Protein AF-A0A9N9P5X0-F1 (afdb_monomer)

Secondary structure (DSSP, 8-state):
-EE---SSTTEEEEEEEEEPPHHHHHHTT--SB--TTSHHHHHHHHHTTTT-S-HHHHHTSBP--EEEEEEEEEETTEEEEEEEEETT---PPPPPP-

Nearest PDB structures (foldseek):
  3gxz-assembly1_B  TM=5.241E-01  e=2.992E+00  Nostoc ellipsosporum
  5xeu-assembly1_D  TM=4.853E-01  e=3.854E+00  Salmonella enterica subsp. enterica serovar Typhimurium

Foldseek 3Di:
DDDDDDPDPQKAPKDFAAKDDPVRCVVVVHFQFDDPPDPVLVVVCVVCVVPDVDSVVRRPHGHIDGQKIWIWGHDPPDDIDIDMDGVPDDDDDPDDDD

Organism: NCBI:txid94023

Structure (mmCIF, N/CA/C/O backbone):
data_AF-A0A9N9P5X0-F1
#
_entry.id   AF-A0A9N9P5X0-F1
#
loop_
_atom_site.group_PDB
_atom_site.id
_atom_site.type_symbol
_atom_site.label_atom_id
_atom_site.label_alt_id
_atom_site.label_comp_id
_atom_site.label_asym_id
_atom_site.label_entity_id
_atom_site.label_seq_id
_atom_site.pdbx_PDB_ins_code
_atom_site.Cartn_x
_atom_site.Cartn_y
_atom_site.Cartn_z
_atom_site.occupancy
_atom_site.B_iso_or_equiv
_atom_site.auth_seq_id
_atom_site.auth_comp_id
_atom_site.auth_asym_id
_atom_site.auth_atom_id
_atom_site.pdbx_PDB_model_num
ATOM 1 N N . ALA A 1 1 ? -8.381 8.476 -9.453 1.00 76.12 1 ALA A N 1
ATOM 2 C CA . ALA A 1 1 ? -7.191 7.658 -9.122 1.00 76.12 1 ALA A CA 1
ATOM 3 C C . ALA A 1 1 ? -6.274 8.515 -8.288 1.00 76.12 1 ALA A C 1
ATOM 5 O O . ALA A 1 1 ? -6.146 9.687 -8.624 1.00 76.12 1 ALA A O 1
ATOM 6 N N . ARG A 1 2 ? -5.684 7.984 -7.222 1.00 89.19 2 ARG A N 1
ATOM 7 C CA . ARG A 1 2 ? -4.754 8.761 -6.407 1.00 89.19 2 ARG A CA 1
ATOM 8 C C . ARG A 1 2 ? -3.331 8.509 -6.893 1.00 89.19 2 ARG A C 1
ATOM 10 O O . ARG A 1 2 ? -2.937 7.355 -7.009 1.00 89.19 2 ARG A O 1
ATOM 17 N N . LEU A 1 3 ? -2.600 9.580 -7.182 1.00 88.88 3 LEU A N 1
ATOM 18 C CA . LEU A 1 3 ? -1.179 9.522 -7.515 1.00 88.88 3 LEU A CA 1
ATOM 19 C C . LEU A 1 3 ? -0.343 9.516 -6.235 1.00 88.88 3 LEU A C 1
ATOM 21 O O . LEU A 1 3 ? -0.736 10.110 -5.224 1.00 88.88 3 LEU A O 1
ATOM 25 N N . THR A 1 4 ? 0.792 8.832 -6.279 1.00 89.31 4 THR A N 1
ATOM 26 C CA . THR A 1 4 ? 1.792 8.846 -5.211 1.00 89.31 4 THR A CA 1
ATOM 27 C C . THR A 1 4 ? 3.195 8.733 -5.806 1.00 89.31 4 THR A C 1
ATOM 29 O O . THR A 1 4 ? 3.338 8.559 -7.015 1.00 89.31 4 THR A O 1
ATOM 32 N N . VAL A 1 5 ? 4.215 8.894 -4.969 1.00 86.62 5 VAL A N 1
ATOM 33 C CA . VAL A 1 5 ? 5.625 8.935 -5.369 1.00 86.62 5 VAL A CA 1
ATOM 34 C C . VAL A 1 5 ? 6.396 7.849 -4.629 1.00 86.62 5 VAL A C 1
ATOM 36 O O . VAL A 1 5 ? 6.089 7.557 -3.473 1.00 86.62 5 VAL A O 1
ATOM 39 N N . CYS A 1 6 ? 7.380 7.257 -5.299 1.00 86.56 6 CYS A N 1
ATOM 40 C CA . CYS A 1 6 ? 8.367 6.378 -4.686 1.00 86.56 6 CYS A CA 1
ATOM 41 C C . CYS A 1 6 ? 9.673 7.151 -4.500 1.00 86.56 6 CYS A C 1
ATOM 43 O O . CYS A 1 6 ? 9.999 8.019 -5.309 1.00 86.56 6 CYS A O 1
ATOM 45 N N . HIS A 1 7 ? 10.421 6.829 -3.447 1.00 85.19 7 HIS A N 1
ATOM 46 C CA . HIS A 1 7 ? 11.783 7.336 -3.281 1.00 85.19 7 HIS A CA 1
ATOM 47 C C . HIS A 1 7 ? 12.783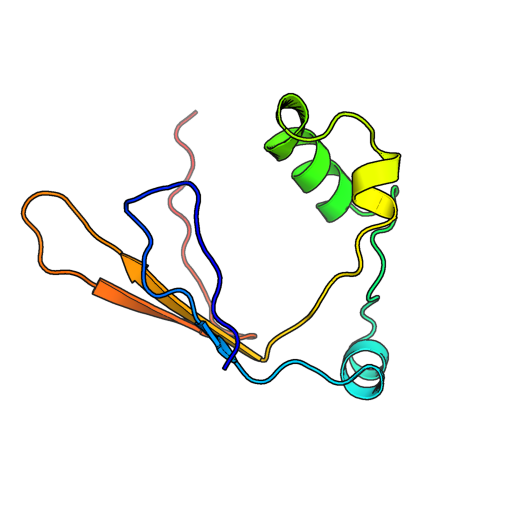 6.617 -4.197 1.00 85.19 7 HIS A C 1
ATOM 49 O O . HIS A 1 7 ? 13.822 7.182 -4.528 1.00 85.19 7 HIS A O 1
ATOM 55 N N . ASP A 1 8 ? 12.451 5.409 -4.656 1.00 88.62 8 ASP A N 1
ATOM 56 C CA . ASP A 1 8 ? 13.192 4.732 -5.712 1.00 88.62 8 ASP A CA 1
ATOM 57 C C . ASP A 1 8 ? 12.737 5.241 -7.089 1.00 88.62 8 ASP A C 1
ATOM 59 O O . ASP A 1 8 ? 11.595 5.040 -7.513 1.00 88.62 8 ASP A O 1
ATOM 63 N N . LYS A 1 9 ? 13.670 5.889 -7.793 1.00 89.75 9 LYS A N 1
ATOM 64 C CA . LYS A 1 9 ? 13.484 6.475 -9.129 1.00 89.75 9 LYS A CA 1
ATOM 65 C C . LYS A 1 9 ? 13.135 5.455 -10.216 1.00 89.75 9 LYS A C 1
ATOM 67 O O . LYS A 1 9 ? 12.657 5.854 -11.275 1.00 89.75 9 LYS A O 1
ATOM 72 N N . ASN A 1 10 ? 13.369 4.166 -9.975 1.00 94.69 10 ASN A N 1
ATOM 73 C CA . ASN A 1 10 ? 13.039 3.105 -10.920 1.00 94.69 10 ASN A CA 1
ATOM 74 C C . ASN A 1 10 ? 11.537 2.778 -10.929 1.00 94.69 10 ASN A C 1
ATOM 76 O O . ASN A 1 10 ? 11.080 2.060 -11.813 1.00 94.69 10 ASN A O 1
ATOM 80 N N . PHE A 1 11 ? 10.756 3.312 -9.984 1.00 94.75 11 PHE A N 1
ATOM 81 C CA . PHE A 1 11 ? 9.314 3.092 -9.893 1.00 94.75 11 PHE A CA 1
ATOM 82 C C . PHE A 1 11 ? 8.559 4.408 -10.088 1.00 94.75 11 PHE A C 1
ATOM 84 O O . PHE A 1 11 ? 8.551 5.278 -9.216 1.00 94.75 11 PHE A O 1
ATOM 91 N N . ILE A 1 12 ? 7.883 4.541 -11.230 1.00 95.12 12 ILE A N 1
ATOM 92 C CA . ILE A 1 12 ? 7.170 5.766 -11.619 1.00 95.12 12 ILE A CA 1
ATOM 93 C C . ILE A 1 12 ? 5.681 5.503 -11.879 1.00 95.12 12 ILE A C 1
ATOM 95 O O . ILE A 1 12 ? 5.206 4.367 -11.850 1.00 95.12 12 ILE A O 1
ATOM 99 N N . ASP A 1 13 ? 4.924 6.577 -12.122 1.00 94.88 13 ASP A N 1
ATOM 100 C CA . ASP A 1 13 ? 3.502 6.536 -12.497 1.00 94.88 13 ASP A CA 1
ATOM 101 C C . ASP A 1 13 ? 2.597 5.748 -11.539 1.00 94.88 13 ASP A C 1
ATOM 103 O O . ASP A 1 13 ? 1.589 5.154 -11.944 1.00 94.88 13 ASP A O 1
ATOM 107 N N . ILE A 1 14 ? 2.930 5.772 -10.247 1.00 96.12 14 ILE A N 1
ATOM 108 C CA . ILE A 1 14 ? 2.225 4.996 -9.233 1.00 96.12 14 ILE A CA 1
ATOM 109 C C . ILE A 1 14 ? 0.812 5.550 -9.034 1.00 96.12 14 ILE A C 1
ATOM 111 O O . ILE A 1 14 ? 0.601 6.689 -8.598 1.00 96.12 14 ILE A O 1
ATOM 115 N N . LYS A 1 15 ? -0.184 4.714 -9.329 1.00 96.12 15 LYS A N 1
ATOM 116 C CA . LYS A 1 15 ? -1.611 5.032 -9.229 1.00 96.12 15 LYS A CA 1
ATOM 117 C C . LYS A 1 15 ? -2.301 4.027 -8.319 1.00 96.12 15 LYS A C 1
ATOM 119 O O . LYS A 1 15 ? -2.349 2.834 -8.605 1.00 96.12 15 LYS A O 1
ATOM 124 N N . LEU A 1 16 ? -2.916 4.545 -7.263 1.00 95.19 16 LEU A N 1
ATOM 125 C CA . LEU A 1 16 ? -3.794 3.811 -6.357 1.00 95.19 16 LEU A CA 1
ATOM 126 C C . LEU A 1 16 ? -5.244 3.982 -6.821 1.00 95.19 16 LEU A C 1
ATOM 128 O O . LEU A 1 16 ? -5.707 5.105 -7.090 1.00 95.19 16 LEU A O 1
ATOM 132 N N . LYS A 1 17 ? -5.973 2.875 -6.951 1.00 94.31 17 LYS A N 1
ATOM 133 C CA . LYS A 1 17 ? -7.312 2.858 -7.552 1.00 94.31 17 LYS A CA 1
ATOM 134 C C . LYS A 1 17 ? -8.308 2.155 -6.643 1.00 94.31 17 LYS A C 1
ATOM 136 O O . LYS A 1 17 ? -7.961 1.224 -5.932 1.00 94.31 17 LYS A O 1
ATOM 141 N N . GLU A 1 18 ? -9.551 2.635 -6.686 1.00 94.44 18 GLU A N 1
ATOM 142 C CA . GLU A 1 18 ? -10.678 2.033 -5.962 1.00 94.44 18 GLU A CA 1
ATOM 143 C C . GLU A 1 18 ? -10.383 1.867 -4.467 1.00 94.44 18 GLU A C 1
ATOM 145 O O . GLU A 1 18 ? -10.267 0.759 -3.944 1.00 94.44 18 GLU A O 1
ATOM 150 N N . GLN A 1 19 ? -10.223 3.005 -3.784 1.00 95.31 19 GLN A N 1
ATOM 151 C CA . GLN A 1 19 ? -10.057 3.019 -2.335 1.00 95.31 19 GLN A CA 1
ATOM 152 C C . GLN A 1 19 ? -11.269 2.363 -1.669 1.00 95.31 19 GLN A C 1
ATOM 154 O O . GLN A 1 19 ? -12.415 2.660 -2.012 1.00 95.31 19 GLN A O 1
ATOM 159 N N . TRP A 1 20 ? -11.019 1.487 -0.703 1.00 95.50 20 TRP A N 1
ATOM 160 C CA . TRP A 1 20 ? -12.076 0.806 0.028 1.00 95.50 20 TRP A CA 1
ATOM 161 C C . TRP A 1 20 ? -12.784 1.767 0.981 1.00 95.50 20 TRP A C 1
ATOM 163 O O . TRP A 1 20 ? -12.162 2.624 1.616 1.00 95.50 20 TRP A O 1
ATOM 173 N N . SER A 1 21 ? -14.101 1.597 1.101 1.00 94.31 21 SER A N 1
ATOM 174 C CA . SER A 1 21 ? -14.890 2.264 2.132 1.00 94.31 21 SER A CA 1
ATOM 175 C C . SER A 1 21 ? -14.588 1.667 3.507 1.00 94.31 21 SER A C 1
ATOM 177 O O . SER A 1 21 ? -14.189 0.507 3.620 1.00 94.31 21 SER A O 1
ATOM 179 N N . ALA A 1 22 ? -14.835 2.436 4.571 1.00 92.38 22 ALA A N 1
ATOM 180 C CA . ALA A 1 22 ? -14.680 1.947 5.942 1.00 92.38 22 ALA A CA 1
ATOM 181 C C . ALA A 1 22 ? -15.526 0.686 6.206 1.00 92.38 22 ALA A C 1
ATOM 183 O O . ALA A 1 22 ? -15.053 -0.245 6.852 1.00 92.38 22 ALA A O 1
ATOM 184 N N . THR A 1 23 ? -16.736 0.622 5.640 1.00 94.94 23 THR A N 1
ATOM 185 C CA . THR A 1 23 ? -17.609 -0.557 5.707 1.00 94.94 23 THR A CA 1
ATOM 186 C C . THR A 1 23 ? -16.959 -1.781 5.072 1.00 94.94 23 THR A C 1
ATOM 188 O O . THR A 1 23 ? -16.932 -2.839 5.691 1.00 94.94 23 THR A O 1
ATOM 191 N N . LYS A 1 24 ? -16.388 -1.650 3.864 1.00 95.12 24 LYS A N 1
ATOM 192 C CA . LYS A 1 24 ? -15.715 -2.770 3.191 1.00 95.12 24 LYS A CA 1
ATOM 193 C C . LYS A 1 24 ? -14.515 -3.263 3.998 1.00 95.12 24 LYS A C 1
ATOM 195 O O . LYS A 1 24 ? -14.368 -4.465 4.171 1.00 95.12 24 LYS A O 1
ATOM 200 N N . VAL A 1 25 ? -13.694 -2.349 4.517 1.00 93.62 25 VAL A N 1
ATOM 201 C CA . VAL A 1 25 ? -12.543 -2.697 5.368 1.00 93.62 25 VAL A CA 1
ATOM 202 C C . VAL A 1 25 ? -12.997 -3.506 6.585 1.00 93.62 25 VAL A C 1
ATOM 204 O O . VAL A 1 25 ? -12.474 -4.593 6.821 1.00 93.62 25 VAL A O 1
ATOM 207 N N . LYS A 1 26 ? -14.021 -3.026 7.303 1.00 92.81 26 LYS A N 1
ATOM 208 C CA . LYS A 1 26 ? -14.563 -3.714 8.481 1.00 92.81 26 LYS A CA 1
ATOM 209 C C . LYS A 1 26 ? -15.139 -5.091 8.136 1.00 92.81 26 LYS A C 1
ATOM 211 O O . LYS A 1 26 ? -14.895 -6.044 8.864 1.00 92.81 26 LYS A O 1
ATOM 216 N N . ASN A 1 27 ? -15.862 -5.210 7.020 1.00 94.62 27 ASN A N 1
ATOM 217 C CA . ASN A 1 27 ? -16.437 -6.483 6.572 1.00 94.62 27 ASN A CA 1
ATOM 218 C C . ASN A 1 27 ? -15.367 -7.522 6.195 1.00 94.62 27 ASN A C 1
ATOM 220 O O . ASN A 1 27 ? -15.633 -8.714 6.282 1.00 94.62 27 ASN A O 1
ATOM 224 N N . MET A 1 28 ? -14.167 -7.080 5.808 1.00 91.06 28 MET A N 1
ATOM 225 C CA . MET A 1 28 ? -13.014 -7.951 5.547 1.00 91.06 28 MET A CA 1
ATOM 226 C C . MET A 1 28 ? -12.211 -8.268 6.822 1.00 91.06 28 MET A C 1
ATOM 228 O O . MET A 1 28 ? -11.147 -8.870 6.732 1.00 91.06 28 MET A O 1
ATOM 232 N N . GLY A 1 29 ? -12.677 -7.834 8.002 1.00 90.75 29 GLY A N 1
ATOM 233 C CA . GLY A 1 29 ? -11.982 -8.038 9.277 1.00 90.75 29 GLY A CA 1
ATOM 234 C C . GLY A 1 29 ? -10.700 -7.214 9.432 1.00 90.75 29 GLY A C 1
ATOM 235 O O . GLY A 1 29 ? -9.886 -7.508 10.302 1.00 90.75 29 GLY A O 1
ATOM 236 N N . LEU A 1 30 ? -10.500 -6.193 8.595 1.00 89.38 30 LEU A N 1
ATOM 237 C CA . LEU A 1 30 ? -9.299 -5.360 8.604 1.00 89.38 30 LEU A CA 1
ATOM 238 C C . LEU A 1 30 ? -9.501 -4.092 9.443 1.00 89.38 30 LEU A C 1
ATOM 240 O O . LEU A 1 30 ? -10.624 -3.627 9.657 1.00 89.38 30 LEU A O 1
ATOM 244 N N . SER A 1 31 ? -8.389 -3.490 9.871 1.00 88.56 31 SER A N 1
ATOM 245 C CA . SER A 1 31 ? -8.366 -2.207 10.577 1.00 88.56 31 SER A CA 1
ATOM 246 C C . SER A 1 31 ? -7.659 -1.132 9.754 1.00 88.56 31 SER A C 1
ATOM 248 O O . SER A 1 31 ? -6.644 -1.380 9.110 1.00 88.56 31 SER A O 1
ATOM 250 N N . ASN A 1 32 ? -8.177 0.097 9.817 1.00 88.44 32 ASN A N 1
ATOM 251 C CA . ASN A 1 32 ? -7.509 1.280 9.263 1.00 88.44 32 ASN A CA 1
ATOM 252 C C . ASN A 1 32 ? -6.438 1.853 10.207 1.00 88.44 32 ASN A C 1
ATOM 254 O O . ASN A 1 32 ? -5.858 2.894 9.900 1.00 88.44 32 ASN A O 1
ATOM 258 N N . GLN A 1 33 ? -6.210 1.237 11.364 1.00 88.19 33 GLN A N 1
ATOM 259 C CA . GLN A 1 33 ? -5.170 1.617 12.315 1.00 88.19 33 GLN A CA 1
ATOM 260 C C . GLN A 1 33 ? -4.114 0.520 12.373 1.00 88.19 33 GLN A C 1
ATOM 262 O O . GLN A 1 33 ? -4.443 -0.662 12.273 1.00 88.19 33 GLN A O 1
ATOM 267 N N . LEU A 1 34 ? -2.858 0.931 12.528 1.00 86.56 34 LEU A N 1
ATOM 268 C CA . LEU A 1 34 ? -1.784 0.009 12.863 1.00 86.56 34 LEU A CA 1
ATOM 269 C C . LEU A 1 34 ? -1.892 -0.374 14.339 1.00 86.56 34 LEU A C 1
ATOM 271 O O . LEU A 1 34 ? -2.209 0.462 15.181 1.00 86.56 34 LEU A O 1
ATOM 275 N N . ASP A 1 35 ? -1.617 -1.638 14.620 1.00 85.88 35 ASP A N 1
ATOM 276 C CA . ASP A 1 35 ? -1.530 -2.192 15.967 1.00 85.88 35 ASP A CA 1
ATOM 277 C C . ASP A 1 35 ? -0.067 -2.543 16.226 1.00 85.88 35 ASP A C 1
ATOM 279 O O . ASP A 1 35 ? 0.570 -3.187 15.393 1.00 85.88 35 ASP A O 1
ATOM 283 N N . GLU A 1 36 ? 0.472 -2.107 17.363 1.00 85.25 36 GLU A N 1
ATOM 284 C CA . GLU A 1 36 ? 1.863 -2.361 17.738 1.00 85.25 36 GLU A CA 1
ATOM 285 C C . GLU A 1 36 ? 2.182 -3.853 17.886 1.00 85.25 36 GLU A C 1
ATOM 287 O O . GLU A 1 36 ? 3.329 -4.261 17.695 1.00 85.25 36 GLU A O 1
ATOM 292 N N . ASN A 1 37 ? 1.169 -4.670 18.175 1.00 86.31 37 ASN A N 1
ATOM 293 C CA . ASN A 1 37 ? 1.303 -6.117 18.307 1.00 86.31 37 ASN A CA 1
ATOM 294 C C . ASN A 1 37 ? 1.196 -6.842 16.957 1.00 86.31 37 ASN A C 1
ATOM 296 O O . ASN A 1 37 ? 1.422 -8.048 16.883 1.00 86.31 37 ASN A O 1
ATOM 300 N N . ASN A 1 38 ? 0.857 -6.129 15.880 1.00 84.62 38 ASN A N 1
ATOM 301 C CA . ASN A 1 38 ? 0.761 -6.705 14.547 1.00 84.62 38 ASN A CA 1
ATOM 302 C C . ASN A 1 38 ? 2.155 -6.852 13.916 1.00 84.62 38 ASN A C 1
ATOM 304 O O . ASN A 1 38 ? 2.956 -5.915 13.940 1.00 84.62 38 ASN A O 1
ATOM 308 N N . SER A 1 39 ? 2.435 -7.999 13.293 1.00 86.31 39 SER A N 1
ATOM 309 C CA . SER A 1 39 ? 3.711 -8.246 12.605 1.00 86.31 39 SER A CA 1
ATOM 310 C C . SER A 1 39 ? 4.011 -7.197 11.531 1.00 86.31 39 SER A C 1
ATOM 312 O O . SER A 1 39 ? 5.128 -6.690 11.474 1.00 86.31 39 SER A O 1
ATOM 314 N N . LEU A 1 40 ? 2.996 -6.756 10.778 1.00 84.69 40 LEU A N 1
ATOM 315 C CA . LEU A 1 40 ? 3.138 -5.703 9.771 1.00 84.69 40 LEU A CA 1
ATOM 316 C C . LEU A 1 40 ? 3.676 -4.403 10.377 1.00 84.69 40 LEU A C 1
ATOM 318 O O . LEU A 1 40 ? 4.472 -3.709 9.749 1.00 84.69 40 LEU A O 1
ATOM 322 N N . PHE A 1 41 ? 3.253 -4.049 11.593 1.00 88.25 41 PHE A N 1
ATOM 323 C CA . PHE A 1 41 ? 3.778 -2.861 12.261 1.00 88.25 41 PHE A CA 1
ATOM 324 C C . PHE A 1 41 ? 5.267 -3.012 12.578 1.00 88.25 41 PHE A C 1
ATOM 326 O O . PHE A 1 41 ? 6.029 -2.067 12.371 1.00 88.25 41 PHE A O 1
ATOM 333 N N . GLN A 1 42 ? 5.684 -4.187 13.054 1.00 87.25 42 GLN A N 1
ATOM 334 C CA . GLN A 1 42 ? 7.084 -4.462 13.375 1.00 87.25 42 GLN A CA 1
ATOM 335 C C . GLN A 1 42 ? 7.964 -4.396 12.122 1.00 87.25 42 GLN A C 1
ATOM 337 O O . GLN A 1 42 ? 9.018 -3.755 12.154 1.00 87.25 42 GLN A O 1
ATOM 342 N N . ASP A 1 43 ? 7.497 -4.967 11.010 1.00 88.12 43 ASP A N 1
ATOM 343 C CA . ASP A 1 43 ? 8.210 -4.953 9.729 1.00 88.12 43 ASP A CA 1
ATOM 344 C C . ASP A 1 43 ? 8.322 -3.535 9.161 1.00 88.12 43 ASP A C 1
ATOM 346 O O . ASP A 1 43 ? 9.403 -3.103 8.750 1.00 88.12 43 ASP A O 1
ATOM 350 N N . LEU A 1 44 ? 7.231 -2.761 9.210 1.00 86.88 44 LEU A N 1
ATOM 351 C CA . LEU A 1 44 ? 7.233 -1.355 8.804 1.00 86.88 44 LEU A CA 1
ATOM 352 C C . LEU A 1 44 ? 8.170 -0.520 9.683 1.00 86.88 44 LEU A C 1
ATOM 354 O O . LEU A 1 44 ? 8.950 0.278 9.166 1.00 86.88 44 LEU A O 1
ATOM 358 N N . PHE A 1 45 ? 8.122 -0.694 11.004 1.00 87.62 45 PHE A N 1
ATOM 359 C CA . PHE A 1 45 ? 8.986 0.057 11.910 1.00 87.62 45 PHE A CA 1
ATOM 360 C C . PHE A 1 45 ? 10.462 -0.284 11.697 1.00 87.62 45 PHE A C 1
ATOM 362 O O . PHE A 1 45 ? 11.292 0.620 11.711 1.00 87.62 45 PHE A O 1
ATOM 369 N N . ARG A 1 46 ? 10.796 -1.559 11.463 1.00 86.94 46 ARG A N 1
ATOM 370 C CA . ARG A 1 46 ? 12.165 -1.988 11.150 1.00 86.94 46 ARG A CA 1
ATOM 371 C C . ARG A 1 46 ? 12.647 -1.390 9.828 1.00 86.94 46 ARG A C 1
ATOM 373 O O . ARG A 1 46 ? 13.728 -0.812 9.803 1.00 86.94 46 ARG A O 1
ATOM 380 N N . SER A 1 47 ? 11.836 -1.487 8.776 1.00 85.69 47 SER A N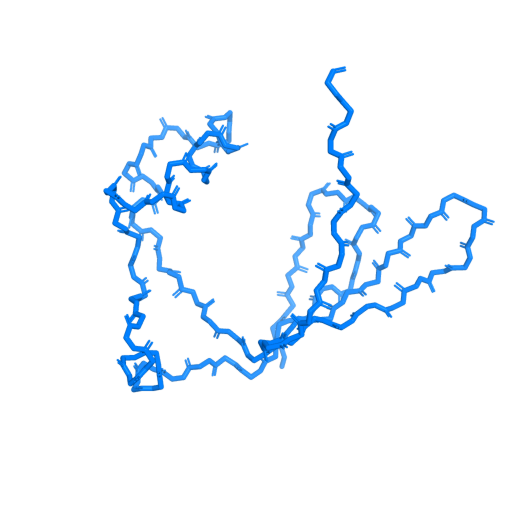 1
ATOM 381 C CA . SER A 1 47 ? 12.203 -1.048 7.421 1.00 85.69 47 SER A CA 1
ATOM 382 C C . SER A 1 47 ? 12.362 0.467 7.307 1.00 85.69 47 SER A C 1
ATOM 384 O O . SER A 1 47 ? 13.211 0.947 6.567 1.00 85.69 47 SER A O 1
ATOM 386 N N . TYR A 1 48 ? 11.566 1.230 8.060 1.00 81.56 48 TYR A N 1
ATOM 387 C CA . TYR A 1 48 ? 11.577 2.695 8.026 1.00 81.56 48 TYR A CA 1
ATOM 388 C C . TYR A 1 48 ? 12.189 3.323 9.281 1.00 81.56 48 TYR A C 1
ATOM 390 O O . TYR A 1 48 ? 11.972 4.509 9.536 1.00 81.56 48 TYR A O 1
ATOM 398 N N . LYS A 1 49 ? 12.946 2.557 10.077 1.00 82.88 49 LYS A N 1
ATOM 399 C CA . LYS A 1 49 ? 13.502 3.024 11.357 1.00 82.88 49 LYS A CA 1
ATOM 400 C C . LYS A 1 49 ? 14.345 4.291 11.200 1.00 82.88 49 LYS A C 1
ATOM 402 O O . LYS A 1 49 ? 14.300 5.162 12.057 1.00 82.88 49 LYS A O 1
ATOM 407 N N . GLU A 1 50 ? 15.087 4.404 10.101 1.00 81.94 50 GLU A N 1
ATOM 408 C CA . GLU A 1 50 ? 15.940 5.565 9.814 1.00 81.94 50 GLU A CA 1
ATOM 409 C C . GLU A 1 50 ? 15.143 6.805 9.381 1.00 81.94 50 GLU A C 1
ATOM 411 O O . GLU A 1 50 ? 15.622 7.928 9.509 1.00 81.94 50 GLU A O 1
ATOM 416 N N . ASN A 1 51 ? 13.912 6.624 8.892 1.00 80.62 51 ASN A N 1
ATOM 417 C CA . ASN A 1 51 ? 13.054 7.707 8.404 1.00 80.62 51 ASN A CA 1
ATOM 418 C C . ASN A 1 51 ? 11.932 8.084 9.381 1.00 80.62 51 ASN A C 1
ATOM 420 O O . ASN A 1 51 ? 11.237 9.078 9.165 1.00 80.62 51 ASN A O 1
ATOM 424 N N . ILE A 1 52 ? 11.704 7.278 10.419 1.00 80.31 52 ILE A N 1
ATOM 425 C CA . ILE A 1 52 ? 10.631 7.465 11.392 1.00 80.31 52 ILE A CA 1
ATOM 426 C C . ILE A 1 52 ? 11.248 7.660 12.774 1.00 80.31 52 ILE A C 1
ATOM 428 O O . ILE A 1 52 ? 11.757 6.725 13.382 1.00 80.31 52 ILE A O 1
ATOM 432 N N . GLU A 1 53 ? 11.123 8.876 13.304 1.00 76.75 53 GLU A N 1
ATOM 433 C CA . GLU A 1 53 ? 11.703 9.258 14.597 1.00 76.75 53 GLU A CA 1
ATOM 434 C C . GLU A 1 53 ? 11.127 8.460 15.779 1.00 76.75 53 GLU A C 1
ATOM 436 O O . GLU A 1 53 ? 11.823 8.202 16.758 1.00 76.75 53 GLU A O 1
ATOM 441 N N . THR A 1 54 ? 9.847 8.061 15.718 1.00 84.12 54 THR A N 1
ATOM 442 C CA . THR A 1 54 ? 9.170 7.369 16.827 1.00 84.12 54 THR A CA 1
ATOM 443 C C . THR A 1 54 ? 8.158 6.321 16.361 1.00 84.12 54 THR A C 1
ATOM 445 O O . THR A 1 54 ? 7.457 6.498 15.365 1.00 84.12 54 THR A O 1
ATOM 448 N N . LYS A 1 55 ? 7.978 5.253 17.153 1.00 84.94 55 LYS A N 1
ATOM 449 C CA . LYS A 1 55 ? 6.897 4.264 16.957 1.00 84.94 55 LYS A CA 1
ATOM 450 C C . LYS A 1 55 ? 5.511 4.920 16.898 1.00 84.94 55 LYS A C 1
ATOM 452 O O . LYS A 1 55 ? 4.683 4.546 16.071 1.00 84.94 55 LYS A O 1
ATOM 457 N N . ALA A 1 56 ? 5.281 5.938 17.730 1.00 85.88 56 ALA A N 1
ATOM 458 C CA . ALA A 1 56 ? 4.025 6.682 17.781 1.00 85.88 56 ALA A CA 1
ATOM 459 C C . ALA A 1 56 ? 3.692 7.376 16.449 1.00 85.88 56 ALA A C 1
ATOM 461 O O . ALA A 1 56 ? 2.531 7.402 16.040 1.00 85.88 56 ALA A O 1
ATOM 462 N N . ALA A 1 57 ? 4.698 7.892 15.732 1.00 85.00 57 ALA A N 1
ATOM 463 C CA . ALA A 1 57 ? 4.494 8.499 14.418 1.00 85.00 57 ALA A CA 1
ATOM 464 C C . ALA A 1 57 ? 3.957 7.494 13.384 1.00 85.00 57 ALA A C 1
ATOM 466 O O . ALA A 1 57 ? 3.193 7.876 12.495 1.00 85.00 57 ALA A O 1
ATOM 467 N N . LEU A 1 58 ? 4.321 6.215 13.514 1.00 85.25 58 LEU A N 1
ATOM 468 C CA . LEU A 1 58 ? 3.796 5.142 12.677 1.00 85.25 58 LEU A CA 1
ATOM 469 C C . LEU A 1 58 ? 2.400 4.692 13.142 1.00 85.25 58 LEU A C 1
ATOM 471 O O . LEU A 1 58 ? 1.499 4.619 12.313 1.00 85.25 58 LEU A O 1
ATOM 475 N N . LEU A 1 59 ? 2.180 4.489 14.447 1.00 87.25 59 LEU A N 1
ATOM 476 C CA . LEU A 1 59 ? 0.872 4.083 15.001 1.00 87.25 59 LEU A CA 1
ATOM 477 C C . LEU A 1 59 ? -0.250 5.087 14.703 1.00 87.25 59 LEU A C 1
ATOM 479 O O . LEU A 1 59 ? -1.385 4.702 14.427 1.00 87.25 59 LEU A O 1
ATOM 483 N N . ASN A 1 60 ? 0.070 6.381 14.688 1.00 86.19 60 ASN A N 1
ATOM 484 C CA . ASN A 1 60 ? -0.903 7.432 14.390 1.00 86.19 60 ASN A CA 1
ATOM 485 C C . ASN A 1 60 ? -1.270 7.527 12.895 1.00 86.19 60 ASN A C 1
ATOM 487 O O . ASN A 1 60 ? -2.193 8.267 12.529 1.00 86.19 60 ASN A O 1
ATOM 491 N N . LYS A 1 61 ? -0.584 6.798 12.000 1.00 85.31 61 LYS A N 1
ATOM 492 C CA . LYS A 1 61 ? -0.936 6.777 10.574 1.00 85.31 61 LYS A CA 1
ATOM 493 C C . LYS A 1 61 ? -2.154 5.887 10.337 1.00 85.31 61 LYS A C 1
ATOM 495 O O . LYS A 1 61 ? -2.202 4.726 10.726 1.00 85.31 61 LYS A O 1
ATOM 500 N N . LYS A 1 62 ? -3.125 6.426 9.596 1.00 87.81 62 LYS A N 1
ATOM 501 C CA . LYS A 1 62 ? -4.263 5.647 9.093 1.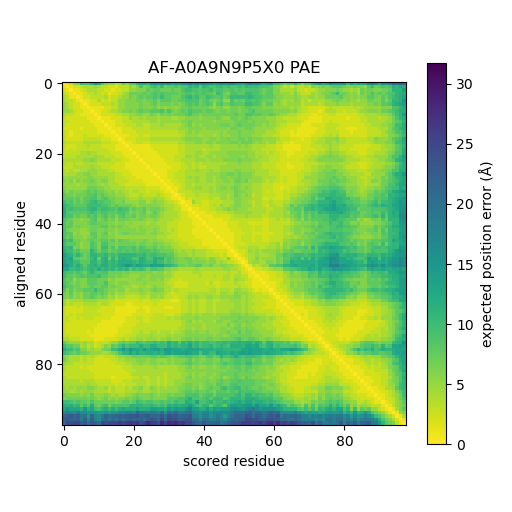00 87.81 62 LYS A CA 1
ATOM 502 C C . LYS A 1 62 ? -3.875 4.877 7.835 1.00 87.81 62 LYS A C 1
ATOM 504 O O . LYS A 1 62 ? -3.517 5.492 6.823 1.00 87.81 62 LYS A O 1
ATOM 509 N N . LEU A 1 63 ? -4.030 3.559 7.882 1.00 89.38 63 LEU A N 1
ATOM 510 C CA . LEU A 1 63 ? -3.943 2.686 6.719 1.00 89.38 63 LEU A CA 1
ATOM 511 C C . LEU A 1 63 ? -5.096 2.974 5.754 1.00 89.38 63 LEU A C 1
ATOM 513 O O . LEU A 1 63 ? -6.215 3.308 6.155 1.00 89.38 63 LEU A O 1
ATOM 517 N N . ARG A 1 64 ? -4.808 2.873 4.456 1.00 92.00 64 ARG A N 1
ATOM 518 C CA . ARG A 1 64 ? -5.803 2.995 3.387 1.00 92.00 64 ARG A CA 1
ATOM 519 C C . ARG A 1 64 ? -5.669 1.799 2.462 1.00 92.00 64 ARG A C 1
ATOM 521 O O . ARG A 1 64 ? -4.580 1.537 1.964 1.00 92.00 64 ARG A O 1
ATOM 528 N N . PHE A 1 65 ? -6.788 1.141 2.202 1.00 93.25 65 PHE A N 1
ATOM 529 C CA . PHE A 1 65 ? -6.862 -0.046 1.359 1.00 93.25 65 PHE A CA 1
ATOM 530 C C . PHE A 1 65 ? -7.412 0.313 -0.019 1.00 93.25 65 PHE A C 1
ATOM 532 O O . PHE A 1 65 ? -8.259 1.201 -0.146 1.00 93.25 65 PHE A O 1
ATOM 539 N N . TYR A 1 66 ? -6.926 -0.372 -1.047 1.00 95.38 66 TYR A N 1
ATOM 540 C CA . TYR A 1 66 ? -7.261 -0.145 -2.451 1.00 95.38 66 TYR A CA 1
ATOM 541 C C . TYR A 1 66 ? -7.432 -1.504 -3.133 1.00 95.38 66 TYR A C 1
ATOM 543 O O . TYR A 1 66 ? -6.764 -2.459 -2.744 1.00 95.38 66 TYR A O 1
ATOM 551 N N . ASN A 1 67 ? -8.308 -1.616 -4.139 1.00 94.25 67 ASN A N 1
ATOM 552 C CA . ASN A 1 67 ? -8.436 -2.883 -4.879 1.00 94.25 67 ASN A CA 1
ATOM 553 C C . ASN A 1 67 ? -7.161 -3.216 -5.658 1.00 94.25 67 ASN A C 1
ATOM 555 O O . ASN A 1 67 ? -6.845 -4.393 -5.818 1.00 94.25 67 ASN A O 1
ATOM 559 N N . TYR A 1 68 ? -6.464 -2.196 -6.168 1.00 95.25 68 TYR A N 1
ATOM 560 C CA . TYR A 1 68 ? -5.232 -2.396 -6.914 1.00 95.25 68 TYR A CA 1
ATOM 561 C C . TYR A 1 68 ? -4.344 -1.158 -6.979 1.00 95.25 68 TYR A C 1
ATOM 563 O O . TYR A 1 68 ? -4.786 -0.011 -6.822 1.00 95.25 68 TYR A O 1
ATOM 571 N N . ILE A 1 69 ? -3.080 -1.431 -7.272 1.00 96.12 69 ILE A N 1
ATOM 572 C CA . ILE A 1 69 ? -2.036 -0.464 -7.582 1.00 96.12 69 ILE A CA 1
ATOM 573 C C . ILE A 1 69 ? -1.525 -0.734 -8.997 1.00 96.12 69 ILE A C 1
ATOM 575 O O . ILE A 1 69 ? -1.423 -1.883 -9.427 1.00 96.12 69 ILE A O 1
ATOM 579 N N . THR A 1 70 ? -1.223 0.327 -9.738 1.00 96.56 70 THR A N 1
ATOM 580 C CA . THR A 1 70 ? -0.469 0.236 -10.994 1.00 96.56 70 THR A CA 1
ATOM 581 C C . THR A 1 70 ? 0.755 1.122 -10.915 1.00 96.56 70 THR A C 1
ATOM 583 O O . THR A 1 70 ? 0.646 2.232 -10.394 1.00 96.56 70 THR A O 1
ATOM 586 N N . TYR A 1 71 ? 1.872 0.675 -11.465 1.00 96.44 71 TYR A N 1
ATOM 587 C CA . TYR A 1 71 ? 3.114 1.441 -11.530 1.00 96.44 71 TYR A CA 1
ATOM 588 C C . TYR A 1 71 ? 3.949 0.976 -12.720 1.00 96.44 71 TYR A C 1
ATOM 590 O O . TYR A 1 71 ? 3.726 -0.112 -13.250 1.00 96.44 71 TYR A O 1
ATOM 598 N N . THR A 1 72 ? 4.894 1.802 -13.144 1.00 96.50 72 THR A N 1
ATOM 599 C CA . THR A 1 72 ? 5.840 1.470 -14.208 1.00 96.50 72 THR A CA 1
ATOM 600 C C . THR A 1 72 ? 7.214 1.245 -13.592 1.00 96.50 72 THR A C 1
ATOM 602 O O . THR A 1 72 ? 7.671 2.066 -12.795 1.00 96.50 72 THR A O 1
ATOM 605 N N . VAL A 1 73 ? 7.859 0.140 -13.956 1.00 95.25 73 VAL A N 1
ATOM 606 C CA . VAL A 1 73 ? 9.229 -0.196 -13.563 1.00 95.25 73 VAL A CA 1
ATOM 607 C C . VAL A 1 73 ? 10.170 0.168 -14.700 1.00 95.25 73 VAL A C 1
ATOM 609 O O . VAL A 1 73 ? 9.987 -0.281 -15.832 1.00 95.25 73 VAL A O 1
ATOM 612 N N . LEU A 1 74 ? 11.180 0.968 -14.384 1.00 95.12 74 LEU A N 1
ATOM 613 C CA . LEU A 1 74 ? 12.286 1.302 -15.266 1.00 95.12 74 LEU A CA 1
ATOM 614 C C . LEU A 1 74 ? 13.453 0.365 -14.957 1.00 95.12 74 LEU A C 1
ATOM 616 O O . LEU A 1 74 ? 13.869 0.238 -13.806 1.00 95.12 74 LEU A O 1
ATOM 620 N N . LYS A 1 75 ? 13.986 -0.2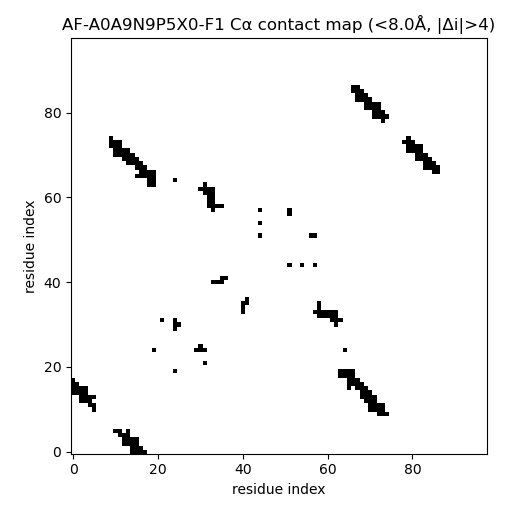87 -15.986 1.00 91.00 75 LYS A N 1
ATOM 621 C CA . LYS A 1 75 ? 15.181 -1.128 -15.895 1.00 91.00 75 LYS A CA 1
ATOM 622 C C . LYS A 1 75 ? 16.222 -0.600 -16.876 1.00 91.00 75 LYS A C 1
ATOM 624 O O . LYS A 1 75 ? 15.873 -0.092 -17.938 1.00 91.00 75 LYS A O 1
ATOM 629 N N . ILE A 1 76 ? 17.495 -0.681 -16.497 1.00 89.88 76 ILE A N 1
ATOM 630 C CA . ILE A 1 76 ? 18.600 -0.258 -17.362 1.00 89.88 76 ILE A CA 1
ATOM 631 C C . ILE A 1 76 ? 18.559 -1.112 -18.633 1.00 89.88 76 ILE A C 1
ATOM 633 O O . ILE A 1 76 ? 18.442 -2.331 -18.539 1.00 89.88 76 ILE A O 1
ATOM 637 N N . GLU A 1 77 ? 18.620 -0.456 -19.795 1.00 89.94 77 GLU A N 1
ATOM 638 C CA . GLU A 1 77 ? 18.662 -1.104 -21.118 1.00 89.94 77 GLU A CA 1
ATOM 639 C C . GLU A 1 77 ? 17.455 -2.005 -21.440 1.00 89.94 77 GLU A C 1
ATOM 641 O O . GLU A 1 77 ? 17.530 -2.873 -22.306 1.00 89.94 77 GLU A O 1
ATOM 646 N N . GLN A 1 78 ? 16.319 -1.797 -20.769 1.00 92.75 78 GLN A N 1
ATOM 647 C CA . GLN A 1 78 ? 15.078 -2.520 -21.041 1.00 92.75 78 GLN A CA 1
ATOM 648 C C . GLN A 1 78 ? 13.912 -1.549 -21.184 1.00 92.75 78 GLN A C 1
ATOM 650 O O . GLN A 1 78 ? 13.898 -0.470 -20.585 1.00 92.75 78 GLN A O 1
ATOM 655 N N . ASP A 1 79 ? 12.907 -1.962 -21.951 1.00 94.81 79 ASP A N 1
ATOM 656 C CA . ASP A 1 79 ? 11.678 -1.193 -22.078 1.00 94.81 79 ASP A CA 1
ATOM 657 C C . ASP A 1 79 ? 10.956 -1.075 -20.723 1.00 94.81 79 ASP A C 1
ATOM 659 O O . ASP A 1 79 ? 10.935 -2.034 -19.941 1.00 94.81 79 ASP A O 1
ATOM 663 N N . PRO A 1 80 ? 10.333 0.081 -20.428 1.00 94.81 80 PRO A N 1
ATOM 664 C CA . PRO A 1 80 ? 9.526 0.254 -19.230 1.00 94.81 80 PRO A CA 1
ATOM 665 C C . PRO A 1 80 ? 8.401 -0.780 -19.142 1.00 94.81 80 PRO A C 1
ATOM 667 O O . PRO A 1 80 ? 7.622 -0.960 -20.080 1.00 94.81 80 PRO A O 1
ATOM 670 N N . ILE A 1 81 ? 8.259 -1.408 -17.977 1.00 95.19 81 ILE A N 1
ATOM 671 C CA . ILE A 1 81 ? 7.242 -2.437 -17.748 1.00 95.19 81 ILE A CA 1
ATOM 672 C C . ILE A 1 81 ? 6.148 -1.863 -16.857 1.00 95.19 81 ILE A C 1
ATOM 674 O O . ILE A 1 81 ? 6.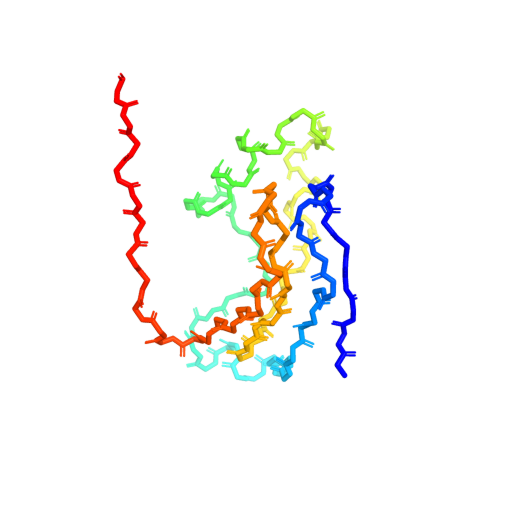403 -1.489 -15.713 1.00 95.19 81 ILE A O 1
ATOM 678 N N . GLN A 1 82 ? 4.909 -1.823 -17.348 1.00 95.56 82 GLN A N 1
ATOM 679 C CA . GLN A 1 82 ? 3.761 -1.466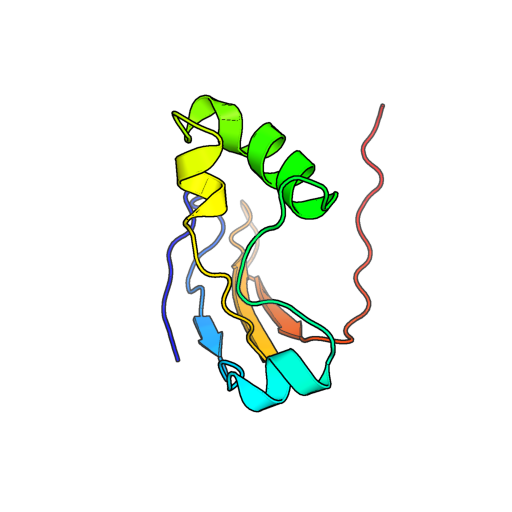 -16.519 1.00 95.56 82 GLN A CA 1
ATOM 680 C C . GLN A 1 82 ? 3.243 -2.693 -15.763 1.00 95.56 82 GLN A C 1
ATOM 682 O O . GLN A 1 82 ? 2.811 -3.673 -16.366 1.00 95.56 82 GLN A O 1
ATOM 687 N N . LEU A 1 83 ? 3.221 -2.600 -14.437 1.00 94.31 83 LEU A N 1
ATOM 688 C CA . LEU A 1 83 ? 2.690 -3.622 -13.545 1.00 94.31 83 LEU A CA 1
ATOM 689 C C . LEU A 1 83 ? 1.363 -3.179 -12.929 1.00 94.31 83 LEU A C 1
ATOM 691 O O . LEU A 1 83 ? 1.112 -1.995 -12.679 1.00 94.31 83 LEU A O 1
ATOM 695 N N . ARG A 1 84 ? 0.503 -4.164 -12.666 1.00 95.06 84 ARG A N 1
ATOM 696 C CA . ARG A 1 84 ? -0.740 -4.016 -11.911 1.00 95.06 84 ARG A CA 1
ATOM 697 C C . ARG A 1 84 ? -0.818 -5.136 -10.888 1.00 95.06 84 ARG A C 1
ATOM 699 O O . ARG A 1 84 ? -0.867 -6.290 -11.289 1.00 95.06 84 ARG A O 1
ATOM 706 N N . LEU A 1 85 ? -0.903 -4.775 -9.612 1.00 94.31 85 LEU A N 1
ATOM 707 C CA . LEU A 1 85 ? -1.116 -5.719 -8.517 1.00 94.31 85 LEU A CA 1
ATOM 708 C C . LEU A 1 85 ? -2.502 -5.494 -7.924 1.00 94.31 85 LEU A C 1
ATOM 710 O O . LEU A 1 85 ? -2.846 -4.363 -7.556 1.00 94.31 85 LEU A O 1
ATOM 714 N N . ARG A 1 86 ? -3.296 -6.558 -7.852 1.00 94.81 86 ARG A N 1
ATOM 715 C CA . ARG A 1 86 ? -4.657 -6.572 -7.312 1.00 94.81 86 ARG A CA 1
ATOM 716 C C . ARG A 1 86 ? -4.722 -7.462 -6.082 1.00 94.81 86 ARG A C 1
ATOM 718 O O . ARG A 1 86 ? -3.968 -8.418 -5.934 1.00 94.81 86 ARG A O 1
ATOM 725 N N . VAL A 1 87 ? -5.672 -7.166 -5.203 1.00 87.94 87 VAL A N 1
ATOM 726 C CA . VAL A 1 87 ? -5.982 -8.061 -4.083 1.00 87.94 87 VAL A CA 1
ATOM 727 C C . VAL A 1 87 ? -6.427 -9.421 -4.631 1.00 87.94 87 VAL A C 1
ATOM 729 O O . VAL A 1 87 ? -7.386 -9.483 -5.398 1.00 87.94 87 VAL A O 1
ATOM 732 N N . GLY A 1 88 ? -5.740 -10.486 -4.211 1.00 87.44 88 GLY A N 1
ATOM 733 C CA . GLY A 1 88 ? -5.975 -11.862 -4.662 1.00 87.44 88 GLY A CA 1
ATOM 734 C C . GLY A 1 88 ? -5.032 -12.343 -5.768 1.00 87.44 88 GLY A C 1
ATOM 735 O O . GLY A 1 88 ? -5.065 -13.528 -6.090 1.00 87.44 88 GLY A O 1
ATOM 736 N N . ASP A 1 89 ? -4.187 -11.469 -6.324 1.00 92.31 89 ASP A N 1
ATOM 737 C CA . ASP A 1 89 ? -3.126 -11.896 -7.238 1.00 92.31 89 ASP A CA 1
ATOM 738 C C . ASP A 1 89 ? -2.077 -12.728 -6.472 1.00 92.31 89 ASP A C 1
ATOM 740 O O . ASP A 1 89 ? -1.718 -12.407 -5.336 1.00 92.31 89 ASP A O 1
ATOM 744 N N . ILE A 1 90 ? -1.575 -13.789 -7.108 1.00 89.44 90 ILE A N 1
ATOM 745 C CA . ILE A 1 90 ? -0.439 -14.576 -6.614 1.00 89.44 90 ILE A CA 1
ATOM 746 C C . ILE A 1 90 ? 0.829 -13.963 -7.204 1.00 89.44 90 ILE A C 1
ATOM 748 O O . ILE A 1 90 ? 0.911 -13.748 -8.413 1.00 89.44 90 ILE A O 1
ATOM 752 N N . VAL A 1 91 ? 1.801 -13.665 -6.346 1.00 85.69 91 VAL A N 1
ATOM 753 C CA . VAL A 1 91 ? 3.093 -13.090 -6.729 1.00 85.69 91 VAL A CA 1
ATOM 754 C C . VAL A 1 91 ? 4.217 -13.999 -6.261 1.00 85.69 91 VAL A C 1
ATOM 756 O O . VAL A 1 91 ? 4.250 -14.409 -5.104 1.00 85.69 91 VAL A O 1
ATOM 759 N N . GLU A 1 92 ? 5.136 -14.296 -7.173 1.00 86.31 92 GLU A N 1
ATOM 760 C CA . GLU A 1 92 ? 6.379 -14.996 -6.870 1.00 86.31 92 GLU A CA 1
ATOM 761 C C . GLU A 1 92 ? 7.424 -13.963 -6.446 1.00 86.31 92 GLU A C 1
ATOM 763 O O . GLU A 1 92 ? 7.693 -13.000 -7.172 1.00 86.31 92 GLU A O 1
ATOM 768 N N . LEU A 1 93 ? 7.983 -14.141 -5.251 1.00 79.81 93 LEU A N 1
ATOM 769 C CA . LEU A 1 93 ? 9.103 -13.345 -4.766 1.00 79.81 93 LEU A CA 1
ATOM 770 C C . LEU A 1 93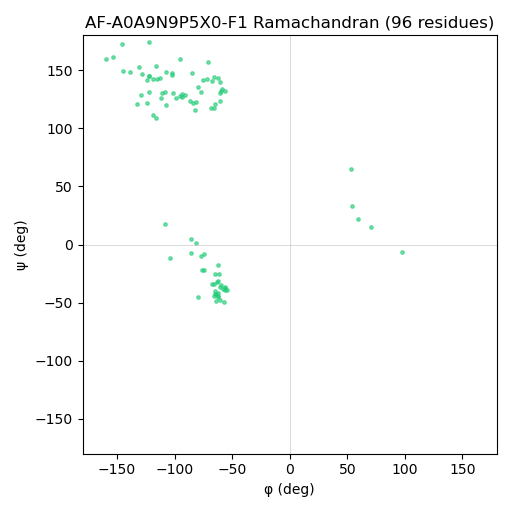 ? 10.378 -14.177 -4.935 1.00 79.81 93 LEU A C 1
ATOM 772 O O . LEU A 1 93 ? 10.373 -15.342 -4.534 1.00 79.81 93 LEU A O 1
ATOM 776 N N . PRO A 1 94 ? 11.446 -13.624 -5.537 1.00 75.75 94 PRO A N 1
ATOM 777 C CA . PRO A 1 94 ? 12.729 -14.311 -5.563 1.00 75.75 94 PRO A CA 1
ATOM 778 C C . PRO A 1 94 ? 13.206 -14.538 -4.124 1.00 75.75 94 PRO A C 1
ATOM 780 O O . PRO A 1 94 ? 13.035 -13.659 -3.278 1.00 75.75 94 PRO A O 1
ATOM 783 N N . GLU A 1 95 ? 13.776 -15.712 -3.848 1.00 73.06 95 GLU A N 1
ATOM 784 C CA . GLU A 1 95 ? 14.372 -16.001 -2.542 1.00 73.06 95 GLU A CA 1
ATOM 785 C C . GLU A 1 95 ? 15.494 -14.994 -2.259 1.00 73.06 95 GLU A C 1
ATOM 787 O O . GLU A 1 95 ? 16.332 -14.720 -3.125 1.00 73.06 95 GLU A O 1
ATOM 792 N N . GLU A 1 96 ? 15.492 -14.409 -1.059 1.00 61.72 96 GLU A N 1
ATOM 793 C CA . GLU A 1 96 ? 16.621 -13.608 -0.597 1.00 61.72 96 GLU A CA 1
ATOM 794 C C . GLU A 1 96 ? 17.816 -14.554 -0.438 1.00 61.72 96 GLU A C 1
ATOM 796 O O . GLU A 1 96 ? 17.764 -15.509 0.333 1.00 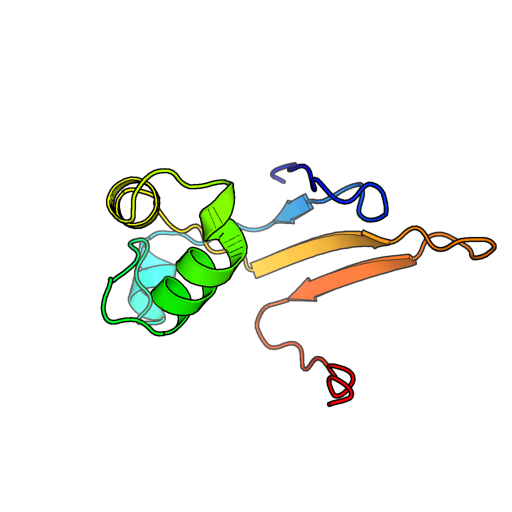61.72 96 GLU A O 1
ATOM 801 N N . SER A 1 97 ? 18.877 -14.332 -1.211 1.00 60.06 97 SER A N 1
ATOM 802 C CA . SER A 1 97 ? 20.135 -15.054 -1.034 1.00 60.06 97 SER A CA 1
ATOM 803 C C . SER A 1 97 ? 20.734 -14.697 0.330 1.00 60.06 97 SER A C 1
ATOM 805 O O . SER A 1 97 ? 20.986 -13.512 0.563 1.00 60.06 97 SER A O 1
ATOM 807 N N . GLU A 1 98 ? 20.932 -15.711 1.184 1.00 42.28 98 GLU A N 1
ATOM 808 C CA . GLU A 1 98 ? 21.580 -15.620 2.510 1.00 42.28 98 GLU A CA 1
ATOM 809 C C . GLU A 1 98 ? 22.981 -14.989 2.474 1.00 42.28 98 GLU A C 1
ATOM 811 O O . GLU A 1 98 ? 23.743 -15.246 1.509 1.00 42.28 98 GLU A O 1
#

Sequence (98 aa):
ARLTVCHDKNFIDIKLKEQWSATKVKNMGLSNQLDENNSLFQDLFRSYKENIETKAALLNKKLRFYNYITYTVLKIEQDPIQLRLRVGDIVELPEESE

Solvent-accessible surface area (backbone atoms only — not comparable to full-atom values): 6136 Å² total; per-residue (Å²): 117,48,77,60,85,59,94,54,84,45,46,40,80,33,36,43,34,66,69,58,4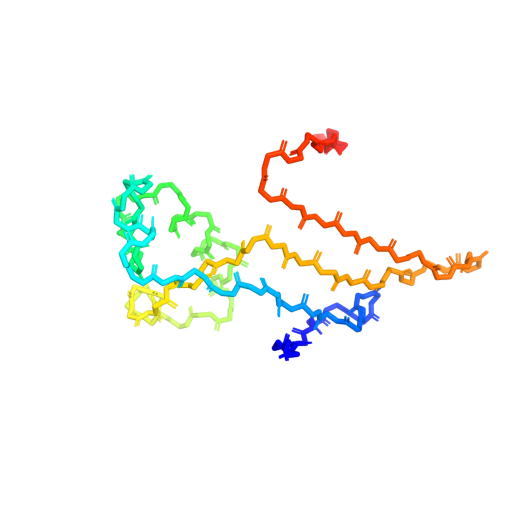9,72,66,57,38,50,76,71,76,49,69,52,57,54,45,87,89,38,68,70,42,50,54,51,48,63,76,38,47,94,80,43,97,46,72,65,68,56,45,73,41,72,57,82,57,52,52,32,40,33,33,31,40,57,49,90,100,48,80,73,43,79,47,74,54,44,80,86,66,88,80,88,74,80,80,80,81,130

Radius of gyration: 15.81 Å; Cα contacts (8 Å, |Δi|>4): 123; chains: 1; bounding box: 39×26×40 Å

Mean predicted aligned error: 6.04 Å

pLDDT: mean 88.44, std 8.12, range [42.28, 96.56]